Protein AF-A0AAD3RBT2-F1 (afdb_monomer)

Structure (mmCIF, N/CA/C/O backbone):
data_AF-A0AAD3RBT2-F1
#
_entry.id   AF-A0AAD3RBT2-F1
#
loop_
_atom_site.group_PDB
_atom_site.id
_atom_site.type_symbol
_atom_site.label_atom_id
_atom_site.label_alt_id
_atom_site.label_comp_id
_atom_site.label_asym_id
_atom_site.label_entity_id
_atom_site.label_seq_id
_atom_site.pdbx_PDB_ins_code
_atom_site.Cartn_x
_atom_site.Cartn_y
_atom_site.Cartn_z
_atom_site.occupancy
_atom_site.B_iso_or_equiv
_atom_site.auth_seq_id
_atom_site.auth_comp_id
_atom_site.auth_asym_id
_atom_site.auth_atom_id
_atom_site.pdbx_PDB_model_num
ATOM 1 N N . MET A 1 1 ? -2.955 -4.101 6.660 1.00 82.12 1 MET A N 1
ATOM 2 C CA . MET A 1 1 ? -2.981 -2.630 6.502 1.00 82.12 1 MET A CA 1
ATOM 3 C C . MET A 1 1 ? -4.334 -2.108 6.959 1.00 82.12 1 MET A C 1
ATOM 5 O O . MET A 1 1 ? -5.247 -1.985 6.157 1.00 82.12 1 MET A O 1
ATOM 9 N N . ASN A 1 2 ? -4.478 -1.871 8.262 1.00 92.31 2 ASN A N 1
ATOM 10 C CA . ASN A 1 2 ? -5.757 -1.504 8.875 1.00 92.31 2 ASN A CA 1
ATOM 11 C C . ASN A 1 2 ? -5.878 0.023 8.900 1.00 92.31 2 ASN A C 1
ATOM 13 O O . ASN A 1 2 ? -5.488 0.650 9.879 1.00 92.31 2 ASN A O 1
ATOM 17 N N . PHE A 1 3 ? -6.294 0.623 7.787 1.00 96.94 3 PHE A N 1
ATOM 18 C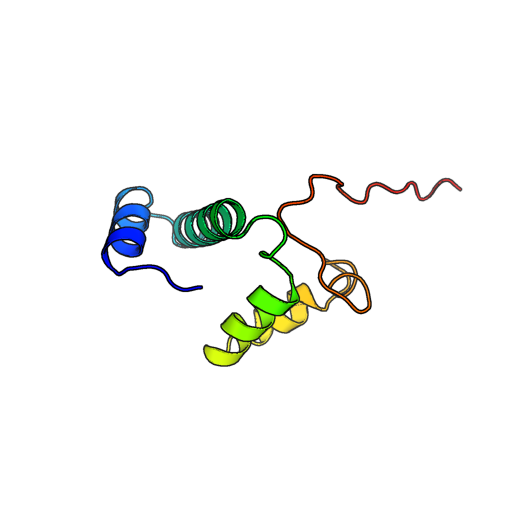 CA . PHE A 1 3 ? -6.606 2.052 7.723 1.00 96.94 3 PHE A CA 1
ATOM 19 C C . PHE A 1 3 ? -8.094 2.271 7.960 1.00 96.94 3 PHE A C 1
ATOM 21 O O . PHE A 1 3 ? -8.915 1.486 7.480 1.00 96.94 3 PHE A O 1
ATOM 28 N N . THR A 1 4 ? -8.446 3.334 8.677 1.00 98.06 4 THR A N 1
ATOM 29 C CA . THR A 1 4 ? -9.847 3.750 8.764 1.00 98.06 4 THR A CA 1
ATOM 30 C C . THR A 1 4 ? -10.290 4.411 7.459 1.00 98.06 4 THR A C 1
ATOM 32 O O . THR A 1 4 ? -9.476 4.875 6.653 1.00 98.06 4 THR A O 1
ATOM 35 N N . VAL A 1 5 ? -11.605 4.483 7.251 1.00 98.06 5 VAL A N 1
ATOM 36 C CA . VAL A 1 5 ? -12.187 5.189 6.101 1.00 98.06 5 VAL A CA 1
ATOM 37 C C . VAL A 1 5 ? -11.776 6.665 6.103 1.00 98.06 5 VAL A C 1
ATOM 39 O O . VAL A 1 5 ? -11.458 7.207 5.046 1.00 98.06 5 VAL A O 1
ATOM 42 N N . ASP A 1 6 ? -11.700 7.293 7.276 1.00 98.38 6 ASP A N 1
ATOM 43 C CA . ASP A 1 6 ? -11.305 8.697 7.408 1.00 98.38 6 ASP A CA 1
ATOM 44 C C . ASP A 1 6 ? -9.847 8.927 7.006 1.00 98.38 6 ASP A C 1
ATOM 46 O O . ASP A 1 6 ? -9.545 9.892 6.306 1.00 98.38 6 ASP A O 1
ATOM 50 N N . GLU A 1 7 ? -8.941 8.013 7.360 1.00 98.12 7 GLU A N 1
ATOM 51 C CA . GLU A 1 7 ? -7.537 8.099 6.946 1.00 98.12 7 GLU A CA 1
ATOM 52 C C . GLU A 1 7 ? -7.378 7.986 5.427 1.00 98.12 7 GLU A C 1
ATOM 54 O O . GLU A 1 7 ? -6.594 8.724 4.827 1.00 98.12 7 GLU A O 1
ATOM 59 N N . ILE A 1 8 ? -8.142 7.090 4.800 1.00 98.38 8 ILE A N 1
ATOM 60 C CA . ILE A 1 8 ? -8.152 6.919 3.343 1.00 98.38 8 ILE A 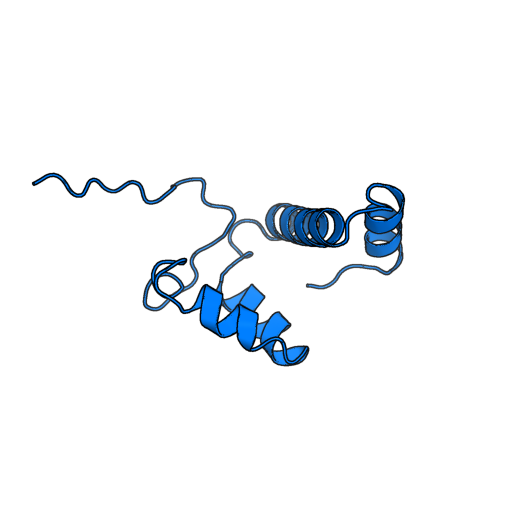CA 1
ATOM 61 C C . ILE A 1 8 ? -8.745 8.160 2.666 1.00 98.38 8 ILE A C 1
ATOM 63 O O . ILE A 1 8 ? -8.199 8.654 1.678 1.00 98.38 8 ILE A O 1
ATOM 67 N N . ASN A 1 9 ? -9.852 8.683 3.197 1.00 98.56 9 ASN A N 1
ATOM 68 C CA . ASN A 1 9 ? -10.505 9.880 2.676 1.00 98.56 9 ASN A CA 1
ATOM 69 C C . ASN A 1 9 ? -9.587 11.098 2.762 1.00 98.56 9 ASN A C 1
ATOM 71 O O . ASN A 1 9 ? -9.507 11.857 1.799 1.00 98.56 9 ASN A O 1
ATOM 75 N N . HIS A 1 10 ? -8.862 11.254 3.868 1.00 98.62 10 HIS A N 1
ATOM 76 C CA . HIS A 1 10 ? -7.909 12.340 4.046 1.00 98.62 10 HIS A CA 1
ATOM 77 C C . HIS A 1 10 ? -6.795 12.298 2.990 1.00 98.62 10 HIS A C 1
ATOM 79 O O . HIS A 1 10 ? -6.606 13.275 2.270 1.00 98.62 10 HIS A O 1
ATOM 85 N N . ILE A 1 11 ? -6.150 11.141 2.792 1.00 98.62 11 ILE A N 1
ATOM 86 C CA . ILE A 1 11 ? -5.108 10.976 1.761 1.00 98.62 11 ILE A CA 1
ATOM 87 C C . ILE A 1 11 ? -5.656 11.263 0.355 1.00 98.62 11 ILE A C 1
ATOM 89 O O . ILE A 1 11 ? -4.971 11.889 -0.459 1.00 98.62 11 ILE A O 1
ATOM 93 N N . ARG A 1 12 ? -6.890 10.833 0.059 1.00 98.56 12 ARG A N 1
ATOM 94 C CA . ARG A 1 12 ? -7.547 11.093 -1.230 1.00 98.56 12 ARG A CA 1
ATOM 95 C C . ARG A 1 12 ? -7.796 12.583 -1.462 1.00 98.56 12 ARG A C 1
ATOM 97 O O . ARG A 1 12 ? -7.603 13.048 -2.580 1.00 98.56 12 ARG A O 1
ATOM 104 N N . LEU A 1 13 ? -8.210 13.315 -0.428 1.00 98.56 13 LEU A N 1
ATOM 105 C CA . LEU A 1 13 ? -8.436 14.760 -0.503 1.00 98.56 13 LEU A CA 1
ATOM 106 C C . LEU A 1 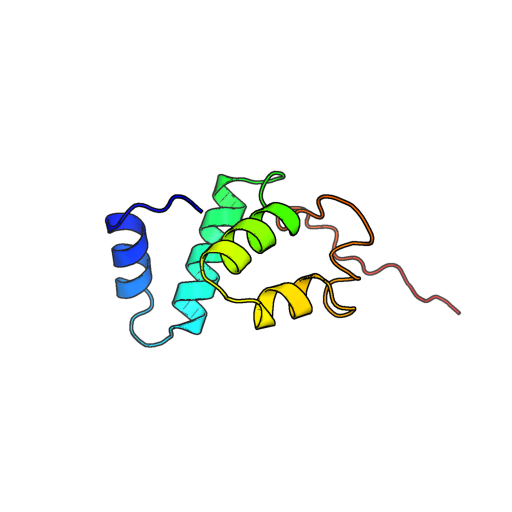13 ? -7.130 15.543 -0.679 1.00 98.56 13 LEU A C 1
ATOM 108 O O . LEU A 1 13 ? -7.112 16.504 -1.439 1.00 98.56 13 LEU A O 1
ATOM 112 N N . GLU A 1 14 ? -6.044 15.119 -0.028 1.00 98.44 14 GLU A N 1
ATOM 113 C CA . GLU A 1 14 ? -4.724 15.747 -0.182 1.00 98.44 14 GLU A CA 1
ATOM 114 C C . GLU A 1 14 ? -4.077 15.457 -1.544 1.00 98.44 14 GLU A C 1
ATOM 116 O O . GLU A 1 14 ? -3.297 16.260 -2.051 1.00 98.44 14 GLU A O 1
ATOM 121 N N . ASN A 1 15 ? -4.408 14.319 -2.161 1.00 98.31 15 ASN A N 1
ATOM 122 C CA . ASN A 1 15 ? -3.800 13.855 -3.409 1.00 98.31 15 ASN A CA 1
ATOM 123 C C . ASN A 1 15 ? -4.868 13.562 -4.486 1.00 98.31 15 ASN A C 1
ATOM 125 O O . ASN A 1 15 ? -4.924 12.443 -5.010 1.00 98.31 15 ASN A O 1
ATOM 129 N N . PRO A 1 16 ? -5.730 14.531 -4.853 1.00 98.25 16 PRO A N 1
ATOM 130 C CA . PRO A 1 16 ? -6.963 14.262 -5.599 1.00 98.25 16 PRO A CA 1
ATOM 131 C C . PRO A 1 16 ? -6.721 13.778 -7.034 1.00 98.25 16 PRO A C 1
ATOM 133 O O . PRO A 1 16 ? -7.528 13.030 -7.577 1.00 98.25 16 PRO A O 1
ATOM 136 N N . ASN A 1 17 ? -5.589 14.158 -7.632 1.00 98.31 17 ASN A N 1
ATOM 137 C CA . ASN A 1 17 ? -5.306 13.939 -9.054 1.00 98.31 17 ASN A CA 1
ATOM 138 C C . ASN A 1 17 ? -4.308 12.803 -9.326 1.00 98.31 17 ASN A C 1
ATOM 14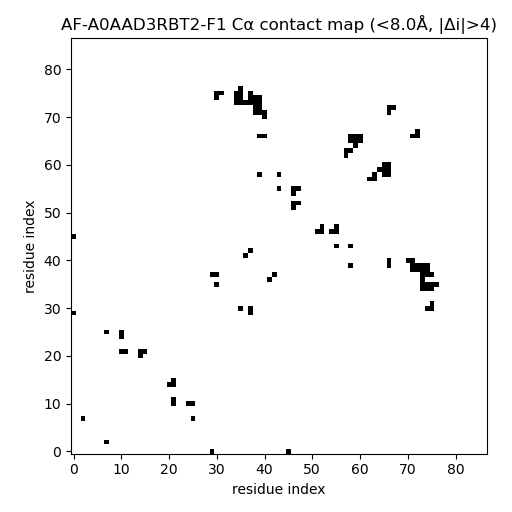0 O O . ASN A 1 17 ? -3.906 12.608 -10.470 1.00 98.31 17 ASN A O 1
ATOM 144 N N . SER A 1 18 ? -3.857 12.073 -8.300 1.00 98.38 18 SER A N 1
ATOM 145 C CA . SER A 1 18 ? -2.827 11.044 -8.473 1.00 98.38 18 SER A CA 1
ATOM 146 C C . SER A 1 18 ? -3.069 9.836 -7.579 1.00 98.38 18 SER A C 1
ATOM 148 O O . SER A 1 18 ? -2.780 9.850 -6.383 1.00 98.38 18 SER A O 1
ATOM 150 N N . LEU A 1 19 ? -3.542 8.746 -8.188 1.00 98.12 19 LEU A N 1
ATOM 151 C CA . LEU A 1 19 ? -3.657 7.445 -7.525 1.00 98.12 19 LEU A CA 1
ATOM 152 C C . LEU A 1 19 ? -2.290 6.916 -7.074 1.00 98.12 19 LEU A C 1
ATOM 154 O O . LEU A 1 19 ? -2.195 6.267 -6.033 1.00 98.12 19 LEU A O 1
ATOM 158 N N . THR A 1 20 ? -1.227 7.232 -7.816 1.00 98.06 20 THR A N 1
ATOM 159 C CA . THR A 1 20 ? 0.149 6.901 -7.429 1.00 98.06 20 THR A CA 1
ATOM 160 C C . THR A 1 20 ? 0.542 7.629 -6.149 1.00 98.06 20 THR A C 1
ATOM 162 O O . THR A 1 20 ? 1.054 6.995 -5.232 1.00 98.06 20 THR A O 1
ATOM 165 N N . ALA A 1 21 ? 0.250 8.930 -6.039 1.00 98.31 21 ALA A N 1
ATOM 166 C CA . ALA A 1 21 ? 0.523 9.690 -4.821 1.00 98.31 21 ALA A CA 1
ATOM 167 C C . ALA A 1 21 ? -0.327 9.191 -3.642 1.00 98.31 21 ALA A C 1
ATOM 169 O O . ALA A 1 21 ? 0.206 8.997 -2.555 1.00 98.31 21 ALA A O 1
ATOM 170 N N . GLN A 1 22 ? -1.612 8.885 -3.859 1.00 98.62 22 GLN A N 1
ATOM 171 C CA . GLN A 1 22 ? -2.467 8.282 -2.827 1.00 98.62 22 GLN A CA 1
ATOM 172 C C . GLN A 1 22 ? -1.900 6.945 -2.331 1.00 98.62 22 GLN A C 1
ATOM 174 O O . GLN A 1 22 ? -1.779 6.727 -1.126 1.00 98.62 22 GLN A O 1
ATOM 179 N N . SER A 1 23 ? -1.502 6.069 -3.256 1.00 98.00 23 SER A N 1
ATOM 180 C CA . SER A 1 23 ? -0.910 4.766 -2.934 1.00 98.00 23 SER A CA 1
ATOM 181 C C . SER A 1 23 ? 0.411 4.930 -2.181 1.00 98.00 23 SER A C 1
ATOM 183 O O . SER A 1 23 ? 0.617 4.290 -1.153 1.00 98.00 23 SER A O 1
ATOM 185 N N . PHE A 1 24 ? 1.282 5.834 -2.638 1.00 97.69 24 PHE A N 1
ATOM 186 C CA . PHE A 1 24 ? 2.546 6.140 -1.973 1.00 97.69 24 PHE A CA 1
ATOM 187 C C . PHE A 1 24 ? 2.330 6.667 -0.553 1.00 97.69 24 PHE A C 1
ATOM 189 O O . PHE A 1 24 ? 2.985 6.207 0.377 1.00 97.69 24 PHE A O 1
ATOM 196 N N . MET A 1 25 ? 1.378 7.580 -0.354 1.00 98.38 25 MET A N 1
ATOM 197 C CA . MET A 1 25 ? 1.079 8.138 0.966 1.00 98.38 25 MET A CA 1
ATOM 198 C C . MET A 1 25 ? 0.477 7.101 1.919 1.00 98.38 25 MET A C 1
ATOM 200 O O . MET A 1 25 ? 0.829 7.092 3.099 1.00 98.38 25 MET A O 1
ATOM 204 N N . LEU A 1 26 ? -0.357 6.180 1.423 1.00 98.25 26 LEU A N 1
ATOM 205 C CA . LEU A 1 26 ? -0.835 5.035 2.206 1.00 98.25 26 LEU A CA 1
ATOM 206 C C . LEU A 1 26 ? 0.327 4.145 2.657 1.00 98.25 26 LEU A C 1
ATOM 208 O O . LEU A 1 26 ? 0.427 3.820 3.841 1.00 98.25 26 LEU A O 1
ATOM 212 N N . LEU A 1 27 ? 1.228 3.784 1.739 1.00 97.38 27 LEU A N 1
ATOM 213 C CA . LEU A 1 27 ? 2.408 2.979 2.057 1.00 97.38 27 LEU A CA 1
ATOM 214 C C . LEU A 1 27 ? 3.324 3.704 3.045 1.00 97.38 27 LEU A C 1
ATOM 216 O O . LEU A 1 27 ? 3.688 3.125 4.062 1.00 97.38 27 LEU A O 1
ATOM 220 N N . LYS A 1 28 ? 3.619 4.987 2.817 1.00 96.75 28 LYS A N 1
ATOM 221 C CA . LYS A 1 28 ? 4.436 5.812 3.715 1.00 96.75 28 LYS A CA 1
ATOM 222 C C . LYS A 1 28 ? 3.850 5.850 5.124 1.00 96.75 28 LYS A C 1
ATOM 224 O O . LYS A 1 28 ? 4.562 5.585 6.087 1.00 96.75 28 LYS A O 1
ATOM 229 N N . LYS A 1 29 ? 2.546 6.112 5.254 1.00 97.56 29 LYS A N 1
ATOM 230 C CA . LYS A 1 29 ? 1.863 6.134 6.554 1.00 97.56 29 LYS A CA 1
ATOM 231 C C . LYS A 1 29 ? 1.874 4.762 7.231 1.00 97.56 29 LYS A C 1
ATOM 233 O O . LYS A 1 29 ? 2.042 4.686 8.446 1.00 97.56 29 LYS A O 1
ATOM 238 N N . TRP A 1 30 ? 1.725 3.683 6.463 1.00 97.56 30 TRP A N 1
ATOM 239 C CA . TRP A 1 30 ? 1.846 2.320 6.979 1.00 97.56 30 TRP A CA 1
ATOM 240 C C . TRP A 1 30 ? 3.255 2.043 7.513 1.00 97.56 30 TRP A C 1
ATOM 242 O O . TRP A 1 30 ? 3.375 1.583 8.645 1.00 97.56 30 TRP A O 1
ATOM 252 N N . VAL A 1 31 ? 4.303 2.398 6.762 1.00 95.94 31 VAL A N 1
ATOM 253 C CA . VAL A 1 31 ? 5.703 2.261 7.198 1.00 95.94 31 VAL A CA 1
ATOM 254 C C . VAL A 1 31 ? 5.965 3.066 8.468 1.00 95.94 31 VAL A C 1
ATOM 256 O O . VAL A 1 31 ? 6.508 2.528 9.427 1.00 95.94 31 VAL A O 1
ATOM 259 N N . THR A 1 32 ? 5.514 4.323 8.531 1.00 96.06 32 THR A N 1
ATOM 260 C CA . THR A 1 32 ? 5.650 5.155 9.737 1.00 96.06 32 THR A CA 1
ATOM 261 C C . THR A 1 32 ? 4.944 4.543 10.950 1.00 96.06 32 THR A C 1
ATOM 263 O O . THR A 1 32 ? 5.470 4.619 12.056 1.00 96.06 32 THR A O 1
ATOM 266 N N . ARG A 1 33 ? 3.765 3.935 10.765 1.00 96.56 33 ARG A N 1
ATOM 267 C CA . ARG A 1 33 ? 2.991 3.337 11.862 1.00 96.56 33 ARG A CA 1
ATOM 268 C C . ARG A 1 33 ? 3.596 2.027 12.367 1.00 96.56 33 ARG A C 1
ATOM 270 O O . ARG A 1 33 ? 3.652 1.819 13.573 1.00 96.56 33 ARG A O 1
ATOM 277 N N . GLU A 1 34 ? 3.984 1.131 11.464 1.00 94.88 34 GLU A N 1
ATOM 278 C CA . GLU A 1 34 ? 4.439 -0.219 11.828 1.00 94.88 34 GLU A CA 1
ATOM 279 C C . GLU A 1 34 ? 5.956 -0.298 12.076 1.00 94.88 34 GLU A C 1
ATOM 281 O O . GLU A 1 34 ? 6.431 -1.256 12.690 1.00 94.88 34 GLU A O 1
ATOM 286 N N . GLY A 1 35 ? 6.734 0.680 11.600 1.00 93.19 35 GLY A N 1
ATOM 287 C CA . GLY A 1 35 ? 8.190 0.705 11.731 1.00 93.19 35 GLY A CA 1
ATOM 288 C C . GLY A 1 35 ? 8.825 -0.577 11.191 1.00 93.19 35 GLY A C 1
ATOM 289 O O . GLY A 1 35 ? 8.573 -0.977 10.056 1.00 93.1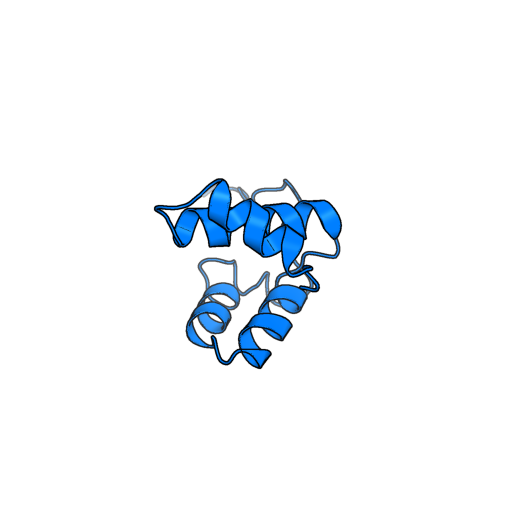9 35 GLY A O 1
ATOM 290 N N . LYS A 1 36 ? 9.603 -1.271 12.029 1.00 91.81 36 LYS A N 1
ATOM 291 C CA . LYS A 1 36 ? 10.263 -2.540 11.669 1.00 91.81 36 LYS A CA 1
ATOM 292 C C . LYS A 1 36 ? 9.297 -3.672 11.301 1.00 91.81 36 LYS A C 1
ATOM 294 O O . LYS A 1 36 ? 9.708 -4.622 10.646 1.00 91.81 36 LYS A O 1
ATOM 299 N N . ASN A 1 37 ? 8.020 -3.562 11.672 1.00 92.00 37 ASN A N 1
ATOM 300 C CA . ASN A 1 37 ? 6.993 -4.526 11.277 1.00 92.00 37 ASN A CA 1
ATOM 301 C C . ASN A 1 37 ? 6.427 -4.251 9.871 1.00 92.00 37 ASN A C 1
ATOM 303 O O . ASN A 1 37 ? 5.663 -5.064 9.350 1.00 92.00 37 ASN A O 1
ATOM 307 N N . ALA A 1 38 ? 6.786 -3.133 9.230 1.00 93.62 38 ALA A N 1
ATOM 308 C CA . ALA A 1 38 ? 6.464 -2.885 7.830 1.00 93.62 38 ALA A CA 1
ATOM 309 C C . ALA A 1 38 ? 7.401 -3.692 6.925 1.00 93.62 38 ALA A C 1
ATOM 311 O O . ALA A 1 38 ? 8.365 -3.152 6.388 1.00 93.62 38 ALA A O 1
ATOM 312 N N . THR A 1 39 ? 7.150 -4.992 6.787 1.00 92.69 39 THR A N 1
ATOM 313 C CA . THR A 1 39 ? 8.004 -5.910 6.022 1.00 92.69 39 THR A CA 1
ATOM 314 C C . THR A 1 39 ? 7.441 -6.249 4.646 1.00 92.69 39 THR A C 1
ATOM 316 O O . THR A 1 39 ? 6.242 -6.095 4.391 1.00 92.69 39 THR A O 1
ATOM 319 N N . THR A 1 40 ? 8.302 -6.754 3.762 1.00 92.56 40 THR A N 1
ATOM 320 C CA . THR A 1 40 ? 7.908 -7.363 2.481 1.00 92.56 40 THR A CA 1
ATOM 321 C C . THR A 1 40 ? 6.828 -8.432 2.675 1.00 92.56 40 THR A C 1
ATOM 323 O O . THR A 1 40 ? 5.796 -8.358 2.018 1.00 92.56 40 THR A O 1
ATOM 326 N N . ASP A 1 41 ? 6.975 -9.326 3.658 1.00 92.25 41 ASP A N 1
ATOM 327 C CA . ASP A 1 41 ? 5.986 -10.373 3.974 1.00 92.25 41 ASP A CA 1
ATOM 328 C C . ASP A 1 41 ? 4.620 -9.802 4.380 1.00 92.25 41 ASP A C 1
ATOM 330 O O . ASP A 1 41 ? 3.567 -10.262 3.925 1.00 92.25 41 ASP A O 1
ATOM 334 N N . ALA A 1 42 ? 4.619 -8.766 5.226 1.00 94.00 42 ALA A N 1
ATOM 335 C CA . ALA A 1 42 ? 3.392 -8.112 5.663 1.00 94.00 42 ALA A CA 1
ATOM 336 C C . ALA A 1 42 ? 2.660 -7.445 4.486 1.00 94.00 42 ALA A C 1
ATOM 338 O O . ALA A 1 42 ? 1.425 -7.479 4.424 1.00 94.00 42 ALA A O 1
ATOM 339 N N . LEU A 1 43 ? 3.409 -6.866 3.543 1.00 94.88 43 LEU A N 1
ATOM 340 C CA . LEU A 1 43 ? 2.860 -6.280 2.325 1.00 94.88 43 LEU A CA 1
ATOM 341 C C . LEU A 1 43 ? 2.337 -7.360 1.366 1.00 94.88 43 LEU A C 1
ATOM 343 O O . LEU A 1 43 ? 1.193 -7.261 0.914 1.00 94.88 43 LEU A O 1
ATOM 347 N N . THR A 1 44 ? 3.114 -8.420 1.128 1.00 94.25 44 THR A N 1
ATOM 348 C CA . THR A 1 44 ? 2.732 -9.574 0.302 1.00 94.25 44 THR A CA 1
ATOM 349 C C . THR A 1 44 ? 1.431 -10.200 0.794 1.00 94.25 44 THR A C 1
ATOM 351 O O . THR A 1 44 ? 0.498 -10.372 0.013 1.00 94.25 44 THR A O 1
ATOM 354 N N . ALA A 1 45 ? 1.288 -10.441 2.100 1.00 95.00 45 ALA A N 1
ATOM 355 C CA . ALA A 1 45 ? 0.070 -11.023 2.663 1.00 95.00 45 ALA A CA 1
ATOM 356 C C . ALA A 1 45 ? -1.190 -10.177 2.397 1.00 95.00 45 ALA A C 1
ATOM 358 O O . ALA A 1 45 ? -2.279 -10.721 2.204 1.00 95.00 45 ALA A O 1
ATOM 359 N N . VAL A 1 46 ? -1.071 -8.845 2.397 1.00 96.44 46 VAL A N 1
ATOM 360 C CA . VAL A 1 46 ? -2.194 -7.946 2.090 1.00 96.44 46 VAL A CA 1
ATOM 361 C C . VAL A 1 46 ? -2.484 -7.931 0.590 1.00 96.44 46 VAL A C 1
ATOM 363 O O . VAL A 1 46 ? -3.650 -8.023 0.211 1.00 96.44 46 VAL A O 1
ATOM 366 N N . LEU A 1 47 ? -1.453 -7.860 -0.255 1.00 97.00 47 LEU A N 1
ATOM 367 C CA . LEU A 1 47 ? -1.589 -7.852 -1.714 1.00 97.00 47 LEU A CA 1
ATOM 368 C C . LEU A 1 47 ? -2.217 -9.145 -2.245 1.00 97.00 47 LEU A C 1
ATOM 370 O O . LEU A 1 47 ? -3.132 -9.079 -3.066 1.00 97.00 47 LEU A O 1
ATOM 374 N N . THR A 1 48 ? -1.810 -10.303 -1.722 1.00 96.81 48 THR A N 1
ATOM 375 C CA . THR A 1 48 ? -2.406 -11.603 -2.064 1.00 96.81 48 THR A CA 1
ATOM 376 C C . THR A 1 48 ? -3.892 -11.642 -1.713 1.00 96.81 48 THR A C 1
ATOM 378 O O . THR A 1 48 ? -4.706 -12.081 -2.522 1.00 96.81 48 THR A O 1
ATOM 381 N N . LYS A 1 49 ? -4.289 -11.112 -0.545 1.00 97.44 49 LYS A N 1
ATOM 382 C CA . LYS A 1 49 ? -5.706 -11.059 -0.129 1.00 97.44 49 LYS A CA 1
ATOM 383 C C . LYS A 1 49 ? -6.583 -10.221 -1.059 1.00 97.44 49 LYS A C 1
ATOM 385 O O . LYS A 1 49 ? -7.771 -10.502 -1.170 1.00 97.44 49 LYS A O 1
ATOM 390 N N . VAL A 1 50 ? -6.017 -9.209 -1.717 1.00 97.19 50 VAL A N 1
ATOM 391 C CA . VAL A 1 50 ? -6.721 -8.378 -2.712 1.00 97.19 50 VAL A CA 1
ATOM 392 C C . VAL A 1 50 ? -6.406 -8.788 -4.153 1.00 97.19 50 VAL A C 1
ATOM 394 O O . VAL A 1 50 ? -6.703 -8.044 -5.085 1.00 97.19 50 VAL A O 1
ATOM 397 N N . ASN A 1 51 ? -5.815 -9.971 -4.341 1.00 97.81 51 ASN A N 1
ATOM 398 C CA . ASN A 1 51 ? -5.494 -10.562 -5.636 1.00 97.81 51 ASN A CA 1
ATOM 399 C C . ASN A 1 51 ? -4.578 -9.693 -6.526 1.00 97.81 51 ASN A C 1
ATOM 401 O O . ASN A 1 51 ? -4.728 -9.651 -7.747 1.00 97.81 51 ASN A O 1
ATOM 405 N N . ARG A 1 52 ? -3.615 -8.986 -5.923 1.00 97.75 52 ARG A N 1
ATOM 406 C CA . ARG A 1 52 ? -2.586 -8.198 -6.626 1.00 97.75 52 ARG A CA 1
ATOM 407 C C . ARG A 1 52 ? -1.273 -8.965 -6.747 1.00 97.75 52 ARG A C 1
ATOM 409 O O . ARG A 1 52 ? -0.234 -8.541 -6.245 1.00 97.75 52 ARG A O 1
ATOM 416 N N . MET A 1 53 ? -1.346 -10.116 -7.413 1.00 97.44 53 MET A N 1
ATOM 417 C CA . MET A 1 53 ? -0.207 -11.025 -7.590 1.00 97.44 53 MET A CA 1
ATOM 418 C C . MET A 1 53 ? 0.909 -10.438 -8.460 1.00 97.44 53 MET A C 1
ATOM 420 O O . MET A 1 53 ? 2.070 -10.773 -8.262 1.00 97.44 53 MET A O 1
ATOM 424 N N . ASP A 1 54 ? 0.581 -9.518 -9.365 1.00 96.69 54 ASP A N 1
ATOM 425 C CA . ASP A 1 54 ? 1.550 -8.767 -10.166 1.00 96.69 54 ASP A CA 1
ATOM 426 C C . ASP A 1 54 ? 2.547 -7.995 -9.286 1.00 96.69 54 ASP A C 1
ATOM 428 O O . ASP A 1 54 ? 3.757 -8.055 -9.499 1.00 96.69 54 ASP A O 1
ATOM 432 N N . ILE A 1 55 ? 2.059 -7.338 -8.230 1.00 95.50 55 ILE A N 1
ATOM 433 C CA . ILE A 1 55 ? 2.921 -6.631 -7.276 1.00 95.50 55 ILE A CA 1
ATOM 434 C C . ILE A 1 55 ? 3.658 -7.620 -6.365 1.00 95.50 55 ILE A C 1
ATOM 436 O O . ILE A 1 55 ? 4.820 -7.390 -6.046 1.00 95.50 55 ILE A O 1
ATOM 440 N N . VAL A 1 56 ? 3.029 -8.733 -5.972 1.00 94.62 56 VAL A N 1
ATOM 441 C CA . VAL A 1 56 ? 3.706 -9.784 -5.185 1.00 94.62 56 VAL A CA 1
ATOM 442 C C . VAL A 1 56 ? 4.939 -10.299 -5.929 1.00 94.62 56 VAL A C 1
ATOM 444 O O . VAL A 1 56 ? 6.035 -10.268 -5.380 1.00 94.62 56 VAL A O 1
ATOM 447 N N . THR A 1 57 ? 4.796 -10.644 -7.212 1.00 93.44 57 THR A N 1
ATOM 448 C CA . THR A 1 57 ? 5.931 -11.098 -8.032 1.00 93.44 57 THR A CA 1
ATOM 449 C C . THR A 1 57 ? 7.016 -10.037 -8.199 1.00 93.44 57 THR A C 1
ATOM 451 O O . THR A 1 57 ? 8.189 -10.372 -8.335 1.00 93.44 57 THR A O 1
ATOM 454 N N . LEU A 1 58 ? 6.648 -8.751 -8.156 1.00 92.88 58 LEU A N 1
ATOM 455 C CA . LEU A 1 58 ? 7.613 -7.656 -8.178 1.00 92.88 58 LEU A CA 1
ATOM 456 C C . LEU A 1 58 ? 8.427 -7.604 -6.875 1.00 92.88 58 LEU A C 1
ATOM 458 O O . LEU A 1 58 ? 9.647 -7.463 -6.936 1.00 92.88 58 LEU A O 1
ATOM 462 N N . LEU A 1 59 ? 7.769 -7.736 -5.718 1.00 91.31 59 LEU A N 1
ATOM 463 C CA . LEU A 1 59 ? 8.409 -7.725 -4.394 1.00 91.31 59 LEU A CA 1
ATOM 464 C C 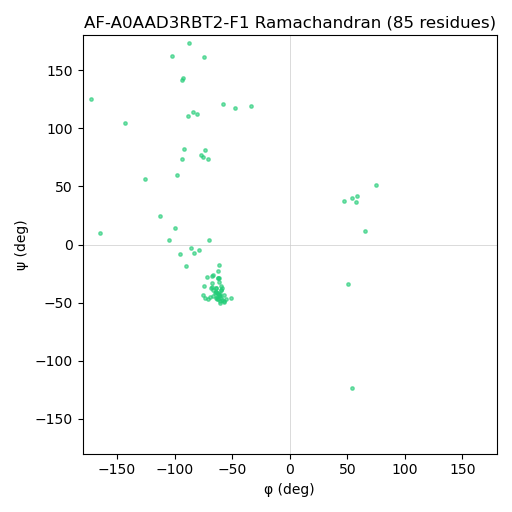. LEU A 1 59 ? 9.307 -8.945 -4.159 1.00 91.31 59 LEU A C 1
ATOM 466 O O . LEU A 1 59 ? 10.330 -8.836 -3.490 1.00 91.31 59 LEU A O 1
ATOM 470 N N . GLU A 1 60 ? 8.936 -10.094 -4.718 1.00 89.44 60 GLU A N 1
ATOM 471 C CA . GLU A 1 60 ? 9.714 -11.341 -4.679 1.00 89.44 60 GLU A CA 1
ATOM 472 C C . GLU A 1 60 ? 10.760 -11.419 -5.803 1.00 89.44 60 GLU A C 1
ATOM 474 O O . GLU A 1 60 ? 11.532 -12.373 -5.884 1.00 89.44 60 GLU A O 1
ATOM 479 N N . GLY A 1 61 ? 10.790 -10.419 -6.684 1.00 88.19 61 GLY A N 1
ATOM 480 C CA . GLY A 1 61 ? 11.693 -10.350 -7.819 1.00 88.19 61 GLY A CA 1
ATOM 481 C C . GLY A 1 61 ? 13.048 -9.713 -7.489 1.00 88.19 61 GLY A C 1
ATOM 482 O O . GLY A 1 61 ? 13.252 -9.139 -6.414 1.00 88.19 61 GLY A O 1
ATOM 483 N N . PRO A 1 62 ? 13.985 -9.735 -8.451 1.00 86.00 62 PRO A N 1
ATOM 484 C CA . PRO A 1 62 ? 15.334 -9.193 -8.275 1.00 86.00 62 PRO A CA 1
ATOM 485 C C . PRO A 1 62 ? 15.354 -7.682 -7.996 1.00 86.00 62 PRO A C 1
ATOM 487 O O . PRO A 1 62 ? 16.295 -7.194 -7.389 1.00 86.00 62 PRO A O 1
ATOM 490 N N . ILE A 1 63 ? 14.305 -6.945 -8.383 1.00 86.00 63 ILE A N 1
ATOM 491 C CA . ILE A 1 63 ? 14.167 -5.499 -8.118 1.00 86.00 63 ILE A CA 1
ATOM 492 C C . ILE A 1 63 ? 14.139 -5.200 -6.611 1.00 86.00 63 ILE A C 1
ATOM 494 O O . ILE A 1 63 ? 14.567 -4.131 -6.185 1.00 86.00 63 ILE A O 1
ATOM 498 N N . PHE A 1 64 ? 13.655 -6.147 -5.809 1.00 83.56 64 PHE A N 1
ATOM 499 C CA . PHE A 1 64 ? 13.587 -6.046 -4.353 1.00 83.56 64 PHE A CA 1
ATOM 500 C C . PHE A 1 64 ? 14.532 -7.044 -3.666 1.00 83.56 64 PHE A C 1
ATOM 502 O O . PHE A 1 64 ? 14.299 -7.425 -2.516 1.00 83.56 64 PHE A O 1
ATOM 509 N N . ASP A 1 65 ? 15.594 -7.469 -4.360 1.00 83.44 65 ASP A N 1
ATOM 510 C CA . ASP A 1 65 ? 16.564 -8.468 -3.892 1.00 83.44 65 ASP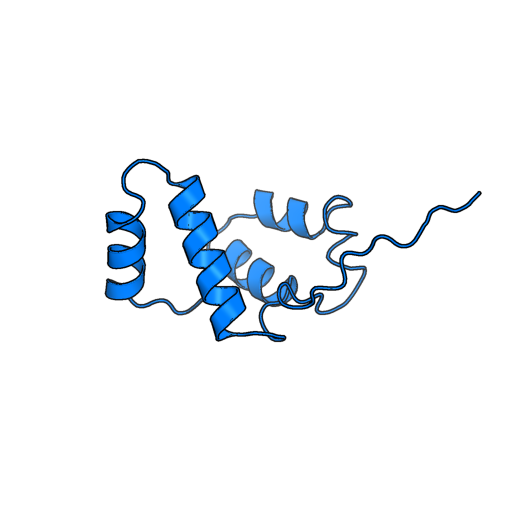 A CA 1
ATOM 511 C C . ASP A 1 65 ? 15.886 -9.784 -3.455 1.00 83.44 65 ASP A C 1
ATOM 513 O O . ASP A 1 65 ? 16.228 -10.382 -2.433 1.00 83.44 65 ASP A O 1
ATOM 517 N N . TYR A 1 66 ? 14.869 -10.221 -4.209 1.00 79.06 66 TYR A N 1
ATOM 518 C CA . TYR A 1 66 ? 14.023 -11.385 -3.912 1.00 79.06 66 TYR A CA 1
ATOM 519 C C . TYR A 1 66 ? 13.286 -11.298 -2.565 1.00 79.06 66 TYR A C 1
ATOM 521 O O . TYR A 1 66 ? 13.272 -12.251 -1.787 1.00 79.06 66 TYR A O 1
ATOM 529 N N . GLY A 1 67 ? 12.744 -10.123 -2.224 1.00 65.88 67 GLY A N 1
ATOM 530 C CA . GLY A 1 67 ? 12.158 -9.855 -0.903 1.00 65.88 67 GLY A CA 1
A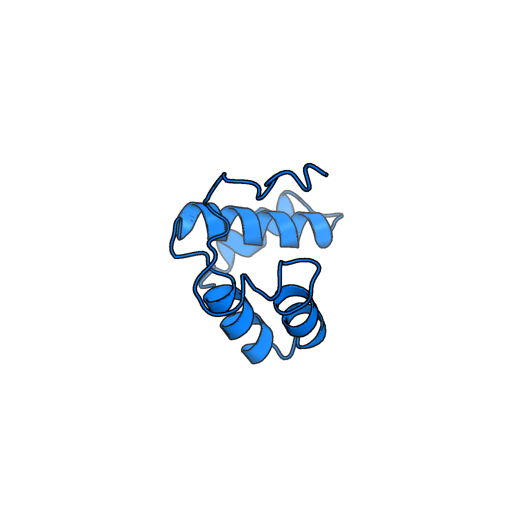TOM 531 C C . GLY A 1 67 ? 13.184 -9.888 0.241 1.00 65.88 67 GLY A C 1
ATOM 532 O O . GLY A 1 67 ? 12.792 -9.847 1.410 1.00 65.88 67 GLY A O 1
ATOM 533 N N . ASN A 1 68 ? 14.480 -9.901 -0.120 1.00 62.38 68 ASN A N 1
ATOM 534 C CA . ASN A 1 68 ? 15.685 -10.184 0.672 1.00 62.38 68 ASN A CA 1
ATOM 535 C C . ASN A 1 68 ? 15.891 -11.690 0.995 1.00 62.38 68 ASN A C 1
ATOM 537 O O . ASN A 1 68 ? 16.056 -12.080 2.147 1.00 62.38 68 ASN A O 1
ATOM 541 N N . ILE A 1 69 ? 15.839 -12.544 -0.036 1.00 45.25 69 ILE A N 1
ATOM 542 C CA . ILE A 1 69 ? 16.034 -14.018 -0.120 1.00 45.25 69 ILE A CA 1
ATOM 543 C C . ILE A 1 69 ? 15.250 -14.939 0.858 1.00 45.25 69 ILE A C 1
ATOM 545 O O . ILE A 1 69 ? 14.877 -16.021 0.416 1.00 45.25 69 ILE A O 1
ATOM 549 N N . SER A 1 70 ? 14.937 -14.622 2.126 1.00 57.34 70 SER A N 1
ATOM 550 C CA . SER A 1 70 ? 14.073 -15.494 2.979 1.00 57.34 70 SER A CA 1
ATOM 551 C C . SER A 1 70 ? 13.486 -14.886 4.273 1.00 57.34 70 SER A C 1
ATOM 553 O O . SER A 1 70 ? 12.920 -15.633 5.071 1.00 57.34 70 SER A O 1
ATOM 555 N N . GLY A 1 71 ? 13.567 -13.577 4.543 1.00 56.88 71 GLY A N 1
ATOM 556 C CA . GLY A 1 71 ? 12.917 -13.061 5.759 1.00 56.88 71 GLY A CA 1
ATOM 557 C C . GLY A 1 71 ? 12.886 -11.547 5.937 1.00 56.88 71 GLY A C 1
ATOM 558 O O . GLY A 1 71 ? 13.923 -10.889 5.970 1.00 56.88 71 GLY A O 1
ATOM 559 N N . THR A 1 72 ? 11.671 -11.022 6.128 1.00 68.44 72 THR A N 1
ATOM 560 C CA . THR A 1 72 ? 11.339 -9.792 6.870 1.00 68.44 72 THR A CA 1
ATOM 561 C C . THR A 1 72 ? 12.166 -8.529 6.579 1.00 68.44 72 THR A C 1
ATOM 563 O O . THR A 1 72 ? 12.408 -7.748 7.502 1.00 68.44 72 THR A O 1
ATOM 566 N N . ARG A 1 73 ? 12.579 -8.253 5.328 1.00 85.38 73 ARG A N 1
ATOM 567 C CA . ARG A 1 73 ? 13.136 -6.922 4.994 1.00 85.38 73 ARG A CA 1
ATOM 568 C C . ARG A 1 73 ? 12.099 -5.870 5.334 1.00 85.38 73 ARG A C 1
ATOM 570 O O . ARG A 1 73 ? 10.987 -5.919 4.807 1.00 85.38 73 ARG A O 1
ATOM 577 N N . CYS A 1 74 ? 12.455 -4.943 6.219 1.00 88.00 74 CYS A N 1
ATOM 578 C CA . CYS A 1 74 ? 11.556 -3.870 6.595 1.00 88.00 74 CYS A CA 1
ATOM 579 C C . CYS A 1 74 ? 11.789 -2.632 5.723 1.00 88.00 74 CYS A C 1
ATOM 581 O O . CYS A 1 74 ? 12.913 -2.314 5.343 1.00 88.00 74 CYS A O 1
ATOM 583 N N . PHE A 1 75 ? 10.706 -1.932 5.403 1.00 90.00 75 PHE A N 1
ATOM 584 C CA . PHE A 1 75 ? 10.722 -0.682 4.643 1.00 90.00 75 PHE A CA 1
ATOM 585 C C . PHE A 1 75 ? 11.124 0.530 5.498 1.00 90.00 75 PHE A C 1
ATOM 587 O O . PHE A 1 75 ? 11.219 1.635 4.975 1.00 90.00 75 PHE A O 1
ATOM 594 N N . ALA A 1 76 ? 11.309 0.336 6.807 1.00 88.62 76 ALA A N 1
ATOM 595 C CA . ALA A 1 76 ? 11.711 1.376 7.751 1.00 88.62 76 ALA A CA 1
ATOM 596 C C . ALA A 1 76 ? 13.230 1.421 8.004 1.00 88.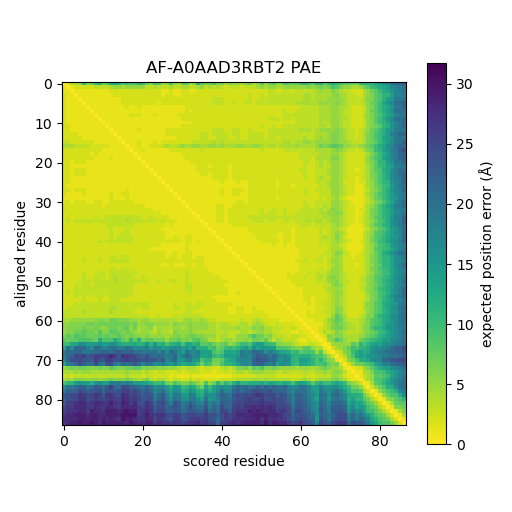62 76 ALA A C 1
ATOM 598 O O . ALA A 1 76 ? 13.689 2.335 8.685 1.00 88.62 76 ALA A O 1
ATOM 599 N N . ASP A 1 77 ? 14.004 0.452 7.499 1.00 74.75 77 ASP A N 1
ATOM 600 C CA . ASP A 1 77 ? 15.462 0.460 7.623 1.00 74.75 77 ASP A CA 1
ATOM 601 C C . ASP A 1 77 ? 16.070 1.323 6.502 1.00 74.75 77 ASP A C 1
ATOM 603 O O . ASP A 1 77 ? 16.027 0.957 5.329 1.00 74.75 77 ASP A O 1
ATOM 607 N N . ASP A 1 78 ? 16.699 2.444 6.873 1.00 57.62 78 ASP A N 1
ATOM 608 C CA . ASP A 1 78 ? 17.417 3.365 5.967 1.00 57.62 78 ASP A CA 1
ATOM 609 C C . ASP A 1 78 ? 18.729 2.788 5.396 1.00 57.62 78 ASP A C 1
ATOM 611 O O . ASP A 1 78 ? 19.450 3.468 4.664 1.00 57.62 78 ASP A O 1
ATOM 615 N N . ASN A 1 79 ? 19.061 1.526 5.694 1.00 50.31 79 ASN A N 1
ATOM 616 C CA . ASN A 1 79 ? 20.185 0.844 5.059 1.00 50.31 79 ASN A CA 1
ATOM 617 C C . ASN A 1 79 ? 19.787 0.454 3.632 1.00 50.31 79 ASN A C 1
ATOM 619 O O . ASN A 1 79 ? 19.506 -0.708 3.328 1.00 50.31 79 ASN A O 1
ATOM 623 N N . ALA A 1 80 ? 19.768 1.451 2.746 1.00 46.44 80 ALA A N 1
ATOM 624 C CA . ALA A 1 80 ? 19.875 1.236 1.319 1.00 46.44 80 ALA A CA 1
ATOM 625 C C . ALA A 1 80 ? 21.047 0.273 1.099 1.00 46.44 80 ALA A C 1
ATOM 627 O O . ALA A 1 80 ? 22.181 0.557 1.486 1.00 46.44 80 ALA A O 1
ATOM 628 N N . VAL A 1 81 ? 20.756 -0.899 0.539 1.00 51.47 81 VAL A N 1
ATOM 629 C CA . VAL A 1 81 ? 21.761 -1.887 0.149 1.00 51.47 81 VAL A CA 1
ATOM 630 C C . VAL A 1 81 ? 22.501 -1.316 -1.061 1.00 51.47 81 VAL A C 1
ATOM 632 O O . VAL A 1 81 ? 22.294 -1.722 -2.192 1.00 51.47 81 VAL A O 1
ATOM 635 N N . PHE A 1 82 ? 23.353 -0.326 -0.820 1.00 46.62 82 PHE A N 1
ATOM 636 C CA . PHE A 1 82 ? 24.524 -0.059 -1.636 1.00 46.62 82 PHE A CA 1
ATOM 637 C C . PHE A 1 82 ? 25.670 -0.801 -0.955 1.00 46.62 82 PHE A C 1
ATOM 639 O O . PHE A 1 82 ? 26.480 -0.214 -0.246 1.00 46.62 82 PHE A O 1
ATOM 646 N N . ARG A 1 83 ? 25.685 -2.132 -1.080 1.00 46.59 83 ARG A N 1
ATOM 647 C CA . ARG A 1 83 ? 26.942 -2.860 -0.920 1.00 46.59 83 ARG A CA 1
ATOM 648 C C . ARG A 1 83 ? 27.579 -2.903 -2.292 1.00 46.59 83 ARG A C 1
ATOM 650 O O . ARG A 1 83 ? 27.044 -3.543 -3.192 1.00 46.59 83 ARG A O 1
ATOM 657 N N . ASP A 1 84 ? 28.670 -2.161 -2.406 1.00 46.22 84 ASP A N 1
ATOM 658 C CA . ASP A 1 84 ? 29.600 -2.154 -3.522 1.00 46.22 84 ASP A CA 1
ATOM 659 C C . ASP A 1 84 ? 29.731 -3.543 -4.163 1.00 46.22 84 ASP A C 1
ATOM 661 O O . ASP A 1 84 ? 30.194 -4.494 -3.530 1.00 46.22 84 ASP A O 1
ATOM 665 N N . GLN A 1 85 ? 29.383 -3.648 -5.446 1.00 47.00 85 GLN A N 1
ATOM 666 C CA . GLN A 1 85 ? 30.158 -4.503 -6.339 1.00 47.00 85 GLN A CA 1
ATOM 667 C C . GLN A 1 85 ? 31.465 -3.750 -6.600 1.00 47.00 85 GLN A C 1
ATOM 669 O O . GLN A 1 85 ? 31.582 -2.999 -7.564 1.00 47.00 85 GLN A O 1
ATOM 674 N N . ALA A 1 86 ? 32.398 -3.864 -5.656 1.00 41.78 86 ALA A N 1
ATOM 675 C CA . ALA A 1 86 ? 33.794 -3.556 -5.905 1.00 41.78 86 ALA A CA 1
ATOM 676 C C . ALA A 1 86 ? 34.399 -4.777 -6.611 1.00 41.78 86 ALA A C 1
ATOM 678 O O . ALA A 1 86 ? 34.466 -5.853 -6.009 1.00 41.78 86 ALA A O 1
ATOM 679 N N . ASP A 1 87 ? 34.754 -4.598 -7.884 1.00 44.44 87 ASP A N 1
ATOM 680 C CA . ASP A 1 87 ? 35.693 -5.459 -8.616 1.00 44.44 87 ASP A CA 1
ATOM 681 C C . ASP A 1 87 ? 37.114 -5.341 -8.033 1.00 44.44 87 ASP A C 1
ATOM 683 O O . ASP A 1 87 ? 37.503 -4.217 -7.624 1.00 44.44 87 ASP A O 1
#

Foldseek 3Di:
DDDDPVRLVVLCVVVVPDPPSSVVVVLVVVCVVCPLQQALVVVLVVCVVVPVVVVNCVCCDVVVPRSVVDDRDGPNDPPPPPPDPPD

Radius of gyration: 14.66 Å; Cα contacts (8 Å, |Δi|>4): 64; chains: 1; bounding box: 48×31×22 Å

Secondary structure (DSSP, 8-state):
----HHHHHHHHHHSTT-HHHHHHHHHHHHHHHHGGG-BHHHHHHHHHHTT-HHHHHHHTSGGGTTTTTTS--BTT-----------

Mean predicted aligned error: 6.43 Å

Organism: Lates japonicus (NCBI:txid270547)

Solvent-accessible surface area (backbone atoms only — not comparable to full-atom values): 5131 Å² total; per-residue (Å²): 133,94,70,53,70,65,61,53,50,50,44,41,70,78,31,75,91,33,71,66,56,31,52,50,50,52,52,51,53,45,28,70,72,46,29,74,68,28,16,48,59,60,50,38,59,51,32,55,75,71,68,37,54,75,59,39,55,46,44,53,24,75,90,42,52,33,32,51,75,83,59,67,42,34,76,53,60,85,74,70,86,78,71,77,89,73,131

Sequence (87 aa):
MNFTVDEINHIRLENPNSLTAQSFMLLKKWVTREGKNATTDALTAVLTKVNRMDIVTLLEGPIFDYGNISGTRCFADDNAVFRDQAD

pLDDT: mean 86.56, std 17.32, range [41.78, 98.62]

InterPro domains:
  IPR000488 Death domain [PF00531] (2-60)
  IPR000488 Death domain [PS50017] (1-63)
  IPR011029 Death-like domain superfamily [G3DSA:1.10.533.10] (1-76)
  IPR011029 Death-like domain superfamily [SSF47986] (2-81)
  IPR051165 Multifunctional Ankyrin Repeat Domain-Containing Protein [PTHR24123] (4-84)

Nearest PDB structures (foldseek):
  4o6x-assembly3_A  TM=9.676E-01  e=2.620E-07  Homo sapiens
  4o6x-assembly3_B-2  TM=9.819E-01  e=1.088E-06  Homo sapiens
  6aci-assembly1_H  TM=8.345E-01  e=8.972E-01  Homo sapiens